Protein AF-A0A9P8D4U4-F1 (afdb_monomer_lite)

Structure (mmCIF, N/CA/C/O backbone):
data_AF-A0A9P8D4U4-F1
#
_entry.id   AF-A0A9P8D4U4-F1
#
loop_
_atom_site.group_PDB
_atom_site.id
_atom_site.type_symbol
_ato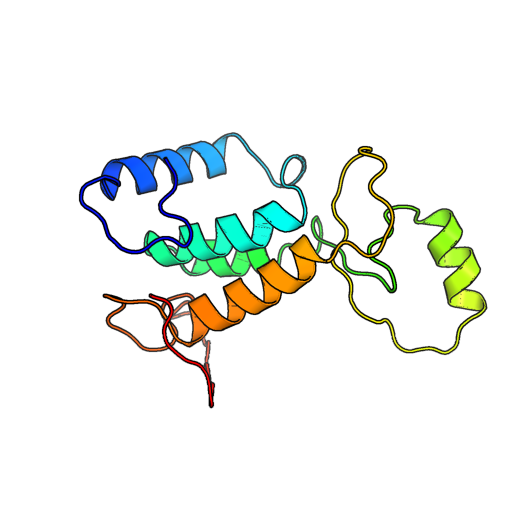m_site.label_atom_id
_atom_site.label_alt_id
_atom_site.label_comp_id
_atom_site.label_asym_id
_atom_site.label_entity_id
_atom_site.label_seq_id
_atom_site.pdbx_PDB_ins_code
_atom_site.Cartn_x
_atom_site.Cartn_y
_atom_site.Cartn_z
_atom_site.occupancy
_atom_site.B_iso_or_equiv
_atom_site.auth_seq_id
_atom_site.auth_comp_id
_atom_site.auth_asym_id
_atom_site.auth_atom_id
_atom_site.pdbx_PDB_model_num
ATOM 1 N N . MET A 1 1 ? 4.021 15.207 3.121 1.00 79.00 1 MET A N 1
ATOM 2 C CA . MET A 1 1 ? 4.561 13.929 3.646 1.00 79.00 1 MET A CA 1
ATOM 3 C C . MET A 1 1 ? 3.536 12.846 3.361 1.00 79.00 1 MET A C 1
ATOM 5 O O . MET A 1 1 ? 2.359 13.169 3.405 1.00 79.00 1 MET A O 1
ATOM 9 N N . LEU A 1 2 ? 3.936 11.622 3.014 1.00 90.00 2 LEU A N 1
ATOM 10 C CA . LEU A 1 2 ? 2.986 10.505 2.889 1.00 90.00 2 LEU A CA 1
ATOM 11 C C . LEU A 1 2 ? 2.465 10.088 4.275 1.00 90.00 2 LEU A C 1
ATOM 13 O O . LEU A 1 2 ? 3.163 10.291 5.264 1.00 90.00 2 LEU A O 1
ATOM 17 N N . GLN A 1 3 ? 1.276 9.483 4.338 1.00 90.81 3 GLN A N 1
ATOM 18 C CA . GLN A 1 3 ? 0.749 8.901 5.577 1.00 90.81 3 GLN A CA 1
ATOM 19 C C . GLN A 1 3 ? 1.570 7.672 5.987 1.00 90.81 3 GLN A C 1
ATOM 21 O O . GLN A 1 3 ? 1.918 7.511 7.155 1.00 90.81 3 GLN A O 1
ATOM 26 N N . GLY A 1 4 ? 1.915 6.832 5.006 1.00 88.88 4 GLY A N 1
ATOM 27 C CA . GLY A 1 4 ? 2.785 5.673 5.196 1.00 88.88 4 GLY A CA 1
ATOM 28 C C . GLY A 1 4 ? 2.292 4.704 6.275 1.00 88.88 4 GLY A C 1
ATOM 29 O O . GLY A 1 4 ? 1.092 4.529 6.474 1.00 88.88 4 GLY A O 1
ATOM 30 N N . ILE A 1 5 ? 3.245 4.060 6.949 1.00 89.50 5 ILE A N 1
ATOM 31 C CA . ILE A 1 5 ? 3.000 2.981 7.920 1.00 89.50 5 ILE A CA 1
ATOM 32 C C . ILE A 1 5 ? 2.833 3.467 9.364 1.00 89.50 5 ILE A C 1
ATOM 34 O O . ILE A 1 5 ? 2.531 2.663 10.238 1.00 89.50 5 ILE A O 1
ATOM 38 N N . LEU A 1 6 ? 3.105 4.748 9.627 1.00 86.06 6 LEU A N 1
ATOM 39 C CA . LEU A 1 6 ? 3.131 5.278 10.987 1.00 86.06 6 LEU A CA 1
ATOM 40 C C . LEU A 1 6 ? 1.705 5.492 11.523 1.00 86.06 6 LEU A C 1
ATOM 42 O O . LEU A 1 6 ? 0.798 5.770 10.721 1.00 86.06 6 LEU A O 1
ATOM 46 N N . PRO A 1 7 ? 1.521 5.427 12.856 1.00 85.75 7 PRO A N 1
ATOM 47 C CA . PRO A 1 7 ? 0.249 5.733 13.500 1.00 85.75 7 PRO A CA 1
ATOM 48 C C . PRO A 1 7 ? -0.266 7.127 13.136 1.00 85.75 7 PRO A C 1
ATOM 50 O O . PRO A 1 7 ? 0.484 8.008 12.698 1.00 85.75 7 PRO A O 1
ATOM 53 N N . ASP A 1 8 ? -1.560 7.351 13.349 1.00 87.12 8 ASP A N 1
ATOM 54 C CA . ASP A 1 8 ? -2.123 8.696 13.260 1.00 87.12 8 ASP A CA 1
ATOM 55 C C . ASP A 1 8 ? -1.493 9.577 14.348 1.00 87.12 8 ASP A C 1
ATOM 57 O O . ASP A 1 8 ? -1.633 9.314 15.540 1.00 87.12 8 ASP A O 1
ATOM 61 N N . THR A 1 9 ? -0.800 10.639 13.939 1.00 86.81 9 THR A N 1
ATOM 62 C CA . THR A 1 9 ? -0.199 11.611 14.859 1.00 86.81 9 THR A CA 1
ATOM 63 C C . THR A 1 9 ? -0.556 13.030 14.425 1.00 86.81 9 THR A C 1
ATOM 65 O O . THR A 1 9 ? -0.737 13.266 13.228 1.00 86.81 9 THR A O 1
ATOM 68 N N . PRO A 1 10 ? -0.582 14.010 15.347 1.00 88.94 10 PRO A N 1
ATOM 69 C CA . PRO A 1 10 ? -0.757 15.418 14.983 1.00 88.94 10 PRO A CA 1
ATOM 70 C C . PRO A 1 10 ? 0.330 15.962 14.040 1.00 88.94 10 PRO A C 1
ATOM 72 O O . PRO A 1 10 ? 0.135 17.002 13.421 1.00 88.94 10 PRO A O 1
ATOM 75 N N . ALA A 1 11 ? 1.472 15.273 13.917 1.00 87.44 11 ALA A N 1
ATOM 76 C CA . ALA A 1 11 ? 2.560 15.662 13.022 1.00 87.44 11 ALA A CA 1
ATOM 77 C C . ALA A 1 11 ? 2.255 15.388 11.537 1.00 87.44 11 ALA A C 1
ATOM 79 O O . ALA A 1 11 ? 2.923 15.946 10.665 1.00 87.44 11 ALA A O 1
ATOM 80 N N . VAL A 1 12 ? 1.267 14.536 11.235 1.00 87.94 12 VAL A N 1
ATOM 81 C CA . VAL A 1 12 ? 0.878 14.191 9.864 1.00 87.94 12 VAL A CA 1
ATOM 82 C C . VAL A 1 12 ? -0.554 14.646 9.606 1.00 87.94 12 VAL A C 1
ATOM 84 O O . VAL A 1 12 ? -1.519 14.016 10.032 1.00 87.94 12 VAL A O 1
ATOM 87 N N . ASP A 1 13 ? -0.691 15.739 8.858 1.00 91.12 13 ASP A N 1
ATOM 88 C CA . ASP A 1 13 ? -1.988 16.199 8.367 1.00 91.12 13 ASP A CA 1
ATOM 89 C C . ASP A 1 13 ? -2.502 15.259 7.261 1.00 91.12 13 ASP A C 1
ATOM 91 O O . ASP A 1 13 ? -1.859 15.078 6.219 1.00 91.12 13 ASP A O 1
ATOM 95 N N . LYS A 1 14 ? -3.680 14.666 7.488 1.00 89.06 14 LYS A N 1
ATOM 96 C CA . LYS A 1 14 ? -4.281 13.667 6.589 1.00 89.06 14 LYS A CA 1
ATOM 97 C C . LYS A 1 14 ? -4.591 14.228 5.203 1.00 89.06 14 LYS A C 1
ATOM 99 O O . LYS A 1 14 ? -4.420 13.532 4.203 1.00 89.06 14 LYS A O 1
ATOM 104 N N . GLU A 1 15 ? -5.011 15.486 5.122 1.00 92.75 15 GLU A N 1
ATOM 105 C CA . GLU A 1 15 ? -5.373 16.124 3.860 1.00 92.75 15 GLU A CA 1
ATOM 106 C C . GLU A 1 15 ? -4.125 16.506 3.053 1.00 92.75 15 GLU A C 1
ATOM 108 O O . GLU A 1 15 ? -4.068 16.323 1.834 1.00 92.75 15 GLU A O 1
ATOM 113 N N . VAL A 1 16 ? -3.064 16.971 3.716 1.00 93.75 16 VAL A N 1
ATOM 114 C CA . VAL A 1 16 ? -1.743 17.149 3.092 1.00 93.75 16 VAL A CA 1
ATOM 115 C C . VAL A 1 16 ? -1.181 15.807 2.621 1.00 93.75 16 VAL A C 1
ATOM 117 O O . VAL A 1 16 ? -0.631 15.733 1.517 1.00 93.75 16 VAL A O 1
ATOM 120 N N . ALA A 1 17 ? -1.328 14.739 3.409 1.00 92.25 17 ALA A N 1
ATOM 121 C CA . ALA A 1 17 ? -0.858 13.406 3.042 1.00 92.25 17 ALA A CA 1
ATOM 122 C C . ALA A 1 17 ? -1.574 12.857 1.805 1.00 92.25 17 ALA A C 1
ATOM 124 O O . ALA A 1 17 ? -0.917 12.404 0.863 1.00 92.25 17 ALA A O 1
ATOM 125 N N . ARG A 1 18 ? -2.903 12.993 1.750 1.00 94.06 18 ARG A N 1
ATOM 126 C CA . ARG A 1 18 ? -3.722 12.638 0.585 1.00 94.06 18 ARG A CA 1
ATOM 127 C C . ARG A 1 18 ? -3.313 13.429 -0.660 1.00 94.06 18 ARG A C 1
ATOM 129 O O . ARG A 1 18 ? -3.070 12.833 -1.710 1.00 94.06 18 ARG A O 1
ATOM 136 N N . ARG A 1 19 ? -3.162 14.755 -0.551 1.00 95.81 19 ARG A N 1
ATOM 137 C CA . ARG A 1 19 ? -2.709 15.609 -1.668 1.00 95.81 19 ARG A CA 1
ATOM 138 C C . ARG A 1 19 ? -1.306 15.236 -2.150 1.00 95.81 19 ARG A C 1
ATOM 140 O O . ARG A 1 19 ? -1.079 15.156 -3.354 1.00 95.81 19 ARG A O 1
ATOM 147 N N . THR A 1 20 ? -0.389 14.944 -1.225 1.00 95.12 20 THR A N 1
ATOM 148 C CA . THR A 1 20 ? 0.972 14.482 -1.550 1.00 95.12 20 THR A CA 1
ATOM 149 C C . THR A 1 20 ? 0.927 13.159 -2.316 1.00 95.12 20 THR A C 1
ATOM 151 O O . THR A 1 20 ? 1.598 13.015 -3.333 1.00 95.12 20 THR A O 1
ATOM 154 N N . ALA A 1 21 ? 0.118 12.205 -1.852 1.00 94.56 21 ALA A N 1
ATOM 155 C CA . ALA A 1 21 ? -0.021 10.897 -2.482 1.00 94.56 21 ALA A CA 1
ATOM 156 C C . ALA A 1 21 ? -0.612 10.989 -3.894 1.00 94.56 21 ALA A C 1
ATOM 158 O O . ALA A 1 21 ? -0.138 10.305 -4.796 1.00 94.56 21 ALA A O 1
ATOM 159 N N . ASN A 1 22 ? -1.603 11.859 -4.103 1.00 94.81 22 ASN A N 1
ATOM 160 C CA . ASN A 1 22 ? -2.156 12.104 -5.435 1.00 94.81 22 ASN A CA 1
ATOM 161 C C . ASN A 1 22 ? -1.126 12.752 -6.360 1.00 94.81 22 ASN A C 1
ATOM 163 O O . ASN A 1 22 ? -0.944 12.294 -7.479 1.00 94.81 22 ASN A O 1
ATOM 167 N N . LYS A 1 23 ? -0.364 13.737 -5.871 1.00 95.31 23 LYS A N 1
ATOM 168 C CA . LYS A 1 23 ? 0.702 14.330 -6.683 1.00 95.31 23 LYS A CA 1
ATOM 169 C C . LYS A 1 23 ? 1.754 13.295 -7.079 1.00 95.31 23 LYS A C 1
ATOM 171 O O . LYS A 1 23 ? 2.209 13.313 -8.215 1.00 95.31 23 LYS A O 1
ATOM 176 N N . PHE A 1 24 ? 2.133 12.410 -6.155 1.00 94.00 24 PHE A N 1
ATOM 177 C CA . PHE A 1 24 ? 3.076 11.326 -6.428 1.00 94.00 24 PHE A CA 1
ATOM 178 C C . PHE A 1 24 ? 2.533 10.361 -7.484 1.00 94.00 24 PHE A C 1
ATOM 180 O O . PHE A 1 24 ? 3.263 10.018 -8.404 1.00 94.00 24 PHE A O 1
ATOM 187 N N . TRP A 1 25 ? 1.255 9.985 -7.389 1.00 92.94 25 TRP A N 1
ATOM 188 C CA . TRP A 1 25 ? 0.575 9.170 -8.399 1.00 92.94 25 TRP A CA 1
ATOM 189 C C . TRP A 1 25 ? 0.666 9.788 -9.803 1.00 92.94 25 TRP A C 1
ATOM 191 O O . TRP A 1 25 ? 0.982 9.088 -10.759 1.00 92.94 25 TRP A O 1
ATOM 201 N N . ASP A 1 26 ? 0.479 11.104 -9.911 1.00 93.88 26 ASP A N 1
ATOM 202 C CA . ASP A 1 26 ? 0.473 11.793 -11.204 1.00 93.88 26 ASP A CA 1
ATOM 203 C C . ASP A 1 26 ? 1.872 11.948 -11.825 1.00 93.88 26 ASP A C 1
ATOM 205 O O . ASP A 1 26 ? 2.012 11.941 -13.046 1.00 93.88 26 ASP A O 1
ATOM 209 N N . VAL A 1 27 ? 2.915 12.145 -11.006 1.00 94.81 27 VAL A N 1
ATOM 210 C CA . VAL A 1 27 ? 4.257 12.526 -11.505 1.00 94.81 27 VAL A CA 1
ATOM 211 C C . VAL A 1 27 ? 5.318 11.440 -11.364 1.00 94.81 27 VAL A C 1
ATOM 213 O O . VAL A 1 27 ? 6.344 11.500 -12.038 1.00 94.81 27 VAL A O 1
ATOM 216 N N . TRP A 1 28 ? 5.105 10.455 -10.492 1.00 91.69 28 TRP A N 1
ATOM 217 C CA . TRP A 1 28 ? 6.048 9.374 -10.218 1.00 91.69 28 TRP A CA 1
ATOM 218 C C 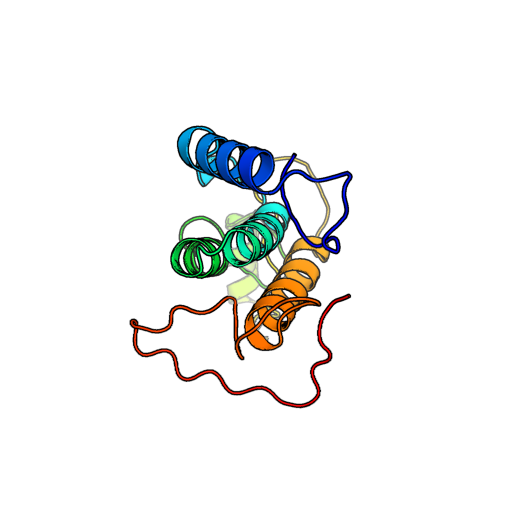. TRP A 1 28 ? 5.453 8.036 -10.661 1.00 91.69 28 TRP A C 1
ATOM 220 O O . TRP A 1 28 ? 4.991 7.222 -9.863 1.00 91.69 28 TRP A O 1
ATOM 230 N N . THR A 1 29 ? 5.454 7.837 -11.977 1.00 88.69 29 THR A N 1
ATOM 231 C CA . THR A 1 29 ? 4.856 6.675 -12.645 1.00 88.69 29 THR A CA 1
ATOM 232 C C . THR A 1 29 ? 5.606 5.372 -12.360 1.00 88.69 29 THR A C 1
ATOM 234 O O . THR A 1 29 ? 6.720 5.367 -11.828 1.00 88.69 29 THR A O 1
ATOM 237 N N . ASP A 1 30 ? 5.016 4.242 -12.756 1.00 90.50 30 ASP A N 1
ATOM 238 C CA . ASP A 1 30 ? 5.507 2.895 -12.444 1.00 90.50 30 ASP A CA 1
ATOM 239 C C . ASP A 1 30 ? 6.966 2.613 -12.815 1.00 90.50 30 ASP A C 1
ATOM 241 O O . ASP A 1 30 ? 7.636 1.860 -12.107 1.00 90.50 30 ASP A O 1
ATOM 245 N N . GLN A 1 31 ? 7.470 3.245 -13.876 1.00 85.88 31 GLN A N 1
ATOM 246 C CA . GLN A 1 31 ? 8.864 3.127 -14.320 1.00 85.88 31 GLN A CA 1
ATOM 247 C C . GLN A 1 31 ? 9.863 3.652 -13.280 1.00 85.88 31 GLN A C 1
ATOM 249 O O . GLN A 1 31 ? 11.000 3.186 -13.193 1.00 85.88 31 GLN A O 1
ATOM 254 N N . ASN A 1 32 ? 9.432 4.613 -12.464 1.00 87.88 32 ASN A N 1
ATOM 255 C CA . ASN A 1 32 ? 10.262 5.244 -11.446 1.00 87.88 32 ASN A CA 1
ATOM 256 C C . ASN A 1 32 ? 10.127 4.554 -10.080 1.00 87.88 32 ASN A C 1
ATOM 258 O O . ASN A 1 32 ? 10.917 4.811 -9.165 1.00 87.88 32 ASN A O 1
ATOM 262 N N . ILE A 1 33 ? 9.134 3.679 -9.900 1.00 88.44 33 ILE A N 1
ATOM 263 C CA . ILE A 1 33 ? 8.900 3.005 -8.624 1.00 88.44 33 ILE A CA 1
ATOM 264 C C . ILE A 1 33 ? 9.869 1.829 -8.479 1.00 88.44 33 ILE A C 1
ATOM 266 O O . ILE A 1 33 ? 9.854 0.866 -9.242 1.00 88.44 33 ILE A O 1
ATOM 270 N N . ARG A 1 34 ? 10.705 1.887 -7.441 1.00 84.38 34 ARG A N 1
ATOM 271 C CA . ARG A 1 34 ? 11.561 0.766 -7.032 1.00 84.38 34 ARG A CA 1
ATOM 272 C C . ARG A 1 34 ? 10.731 -0.291 -6.298 1.00 84.38 34 ARG A C 1
ATOM 274 O O . ARG A 1 34 ? 9.746 0.040 -5.647 1.00 84.38 34 ARG A O 1
ATOM 281 N N . GLY A 1 35 ? 11.168 -1.545 -6.318 1.00 80.12 35 GLY A N 1
ATOM 282 C CA . GLY A 1 35 ? 10.436 -2.691 -5.775 1.00 80.12 35 GLY A CA 1
ATOM 283 C C . GLY A 1 35 ? 10.023 -2.549 -4.307 1.00 80.12 35 GLY A C 1
ATOM 284 O O . GLY A 1 35 ? 8.920 -2.940 -3.955 1.00 80.12 35 GLY A O 1
ATOM 285 N N . TRP A 1 36 ? 10.841 -1.918 -3.454 1.00 86.31 36 TRP A N 1
ATOM 286 C CA . TRP A 1 36 ? 10.460 -1.625 -2.059 1.00 86.31 36 TRP A CA 1
ATOM 287 C C . TRP A 1 36 ? 9.432 -0.490 -1.933 1.00 86.31 36 TRP A C 1
ATOM 289 O O . TRP A 1 36 ? 8.692 -0.427 -0.955 1.00 86.31 36 TRP A O 1
ATOM 299 N N . GLY A 1 37 ? 9.382 0.416 -2.912 1.00 90.94 37 GLY A N 1
ATOM 300 C CA . GLY A 1 37 ? 8.466 1.551 -2.921 1.00 90.94 37 GLY A CA 1
ATOM 301 C C . GLY A 1 37 ? 7.020 1.122 -3.138 1.00 90.94 37 GLY A C 1
ATOM 302 O O . GLY A 1 37 ? 6.117 1.750 -2.599 1.00 90.94 37 GLY A O 1
ATOM 303 N N . ARG A 1 38 ? 6.784 0.018 -3.857 1.00 92.19 38 ARG A N 1
ATOM 304 C CA . ARG A 1 38 ? 5.431 -0.490 -4.130 1.00 92.19 38 ARG A CA 1
ATOM 305 C C . ARG A 1 38 ? 4.662 -0.866 -2.865 1.00 92.19 38 ARG A C 1
ATOM 307 O O . ARG A 1 38 ? 3.585 -0.308 -2.677 1.00 92.19 38 ARG A O 1
ATOM 314 N N . PRO A 1 39 ? 5.203 -1.690 -1.949 1.00 94.81 39 PRO A N 1
ATOM 315 C CA . PRO A 1 39 ? 4.540 -1.941 -0.675 1.00 94.81 39 PRO A CA 1
ATOM 316 C C . PRO A 1 39 ? 4.283 -0.680 0.160 1.00 94.81 39 PRO A C 1
ATOM 318 O O . PRO A 1 39 ? 3.219 -0.543 0.757 1.00 94.81 39 PRO A O 1
ATOM 321 N N . VAL A 1 40 ? 5.222 0.274 0.174 1.00 94.62 40 VAL A N 1
ATOM 322 C CA . VAL A 1 40 ? 5.055 1.541 0.909 1.00 94.62 40 VAL A CA 1
ATOM 323 C C . VAL A 1 40 ? 3.902 2.365 0.330 1.00 94.62 40 VAL A C 1
ATOM 325 O O . VAL A 1 40 ? 3.072 2.888 1.076 1.00 94.62 40 VAL A O 1
ATOM 328 N N . LEU A 1 41 ? 3.823 2.462 -0.997 1.00 95.38 41 LEU A N 1
ATOM 329 C CA . LEU A 1 41 ? 2.755 3.175 -1.695 1.00 95.38 41 LEU A CA 1
ATOM 330 C C . LEU A 1 41 ? 1.409 2.455 -1.576 1.00 95.38 41 LEU A C 1
ATOM 332 O O . LEU A 1 41 ? 0.381 3.126 -1.479 1.00 95.38 41 LEU A O 1
ATOM 336 N N . ALA A 1 42 ? 1.409 1.122 -1.514 1.00 96.69 42 ALA A N 1
ATOM 337 C CA . ALA A 1 42 ? 0.212 0.333 -1.257 1.00 96.69 42 ALA A CA 1
ATOM 338 C C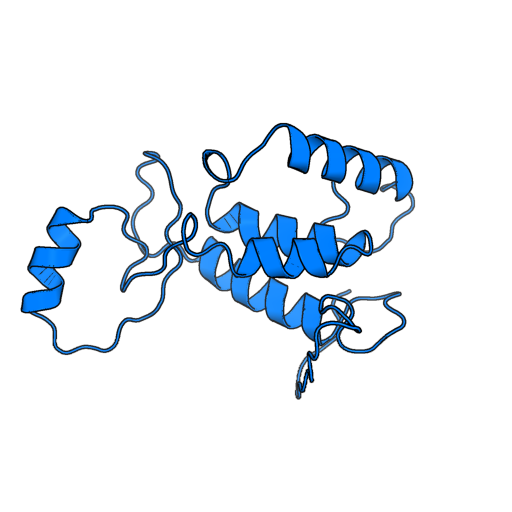 . ALA A 1 42 ? -0.372 0.641 0.127 1.00 96.69 42 ALA A C 1
ATOM 340 O O . ALA A 1 42 ? -1.529 1.048 0.229 1.00 96.69 42 ALA A O 1
ATOM 341 N N . ILE A 1 43 ? 0.448 0.558 1.184 1.00 96.56 43 ILE A N 1
ATOM 342 C CA . ILE A 1 43 ? 0.009 0.883 2.550 1.00 96.56 43 ILE A CA 1
ATOM 343 C C . ILE A 1 43 ? -0.471 2.332 2.631 1.00 96.56 43 ILE A C 1
ATOM 345 O O . ILE A 1 43 ? -1.534 2.607 3.184 1.00 96.56 43 ILE A O 1
ATOM 349 N N . ASN A 1 44 ? 0.274 3.266 2.035 1.00 96.00 44 ASN A N 1
ATOM 350 C CA . ASN A 1 44 ? -0.138 4.661 2.005 1.00 96.00 44 ASN A CA 1
ATOM 351 C C . ASN A 1 44 ? -1.496 4.849 1.305 1.00 96.00 44 ASN A C 1
ATOM 353 O O . ASN A 1 44 ? -2.323 5.613 1.792 1.00 96.00 44 ASN A O 1
ATOM 357 N N . SER A 1 45 ? -1.733 4.156 0.190 1.00 96.12 45 SER A N 1
ATOM 358 C CA . SER A 1 45 ? -2.998 4.225 -0.553 1.00 96.12 45 SER A CA 1
ATOM 359 C C . SER A 1 45 ? -4.164 3.678 0.269 1.00 96.12 45 SER A C 1
ATOM 361 O O . SER A 1 45 ? -5.196 4.338 0.372 1.00 96.12 45 SER A O 1
ATOM 363 N N . ALA A 1 46 ? -3.966 2.552 0.960 1.00 95.50 46 ALA A N 1
ATOM 364 C CA . ALA A 1 46 ? -4.949 2.022 1.902 1.00 95.50 46 ALA A CA 1
ATOM 365 C C . ALA A 1 46 ? -5.253 3.033 3.024 1.00 95.50 46 ALA A C 1
ATOM 367 O O . ALA A 1 46 ? -6.414 3.295 3.338 1.00 95.50 46 ALA A O 1
ATOM 368 N N . ARG A 1 47 ? -4.217 3.667 3.586 1.00 93.88 47 ARG A N 1
ATOM 369 C CA . ARG A 1 47 ? -4.338 4.631 4.691 1.00 93.88 47 ARG A CA 1
ATOM 370 C C . ARG A 1 47 ? -5.082 5.912 4.319 1.00 93.88 47 ARG A C 1
ATOM 372 O O . ARG A 1 47 ? -5.756 6.479 5.173 1.00 93.88 47 ARG A O 1
ATOM 379 N N . ILE A 1 48 ? -5.002 6.349 3.063 1.00 93.38 48 ILE A N 1
ATOM 380 C CA . ILE A 1 48 ? -5.766 7.503 2.557 1.00 93.38 48 ILE A CA 1
ATOM 381 C C . ILE A 1 48 ? -7.148 7.118 2.002 1.00 93.38 48 ILE A C 1
ATOM 383 O O . ILE A 1 48 ? -7.806 7.960 1.393 1.00 93.38 48 ILE A O 1
ATOM 387 N N . GLY A 1 49 ? -7.586 5.868 2.196 1.00 92.50 49 GLY A N 1
ATOM 388 C CA . GLY A 1 49 ? -8.906 5.397 1.775 1.00 92.50 49 GLY A CA 1
ATOM 389 C C . GLY A 1 49 ? -9.017 5.065 0.287 1.00 92.50 49 GLY A C 1
ATOM 390 O O . GLY A 1 49 ? -10.107 5.143 -0.263 1.00 92.50 49 GLY A O 1
ATOM 391 N N . ASN A 1 50 ? -7.911 4.710 -0.374 1.00 94.94 50 ASN A N 1
ATOM 392 C CA . ASN A 1 50 ? -7.900 4.264 -1.767 1.00 94.94 50 ASN A CA 1
ATOM 393 C C . ASN A 1 50 ? -7.405 2.804 -1.869 1.00 94.94 50 ASN A C 1
ATOM 395 O O . ASN A 1 50 ? -6.224 2.566 -2.153 1.00 94.94 50 ASN A O 1
ATOM 399 N N . PRO A 1 51 ? -8.281 1.820 -1.589 1.00 95.38 51 PRO A N 1
ATOM 400 C CA . PRO A 1 51 ? -7.917 0.406 -1.614 1.00 95.38 51 PRO A CA 1
ATOM 401 C C . PRO A 1 51 ? -7.644 -0.118 -3.033 1.00 95.38 51 PRO A C 1
ATOM 403 O O . PRO A 1 51 ? -6.777 -0.970 -3.202 1.00 95.38 51 PRO A O 1
ATOM 406 N N . GLU A 1 52 ? -8.287 0.429 -4.066 1.00 95.56 52 GLU A N 1
ATOM 407 C CA . GLU A 1 52 ? -8.016 0.062 -5.466 1.00 95.56 52 GLU A CA 1
ATOM 408 C C . GLU A 1 52 ? -6.565 0.370 -5.854 1.00 95.56 52 GLU A C 1
ATOM 410 O O . GLU A 1 52 ? -5.829 -0.499 -6.325 1.00 95.56 52 GLU A O 1
ATOM 415 N N . ARG A 1 53 ? -6.097 1.592 -5.559 1.00 95.50 53 ARG A N 1
ATOM 416 C CA . ARG A 1 53 ? -4.695 1.982 -5.773 1.00 95.50 53 ARG A CA 1
ATOM 417 C C . ARG A 1 53 ? -3.743 1.148 -4.913 1.00 95.50 53 ARG A C 1
ATOM 419 O O . ARG A 1 53 ? -2.620 0.864 -5.334 1.00 95.50 53 ARG A O 1
ATOM 426 N N . ALA A 1 54 ? -4.172 0.740 -3.717 1.00 96.25 54 ALA A N 1
ATOM 427 C CA . ALA A 1 54 ? -3.374 -0.135 -2.867 1.00 96.25 54 ALA A CA 1
ATOM 428 C C . ALA A 1 54 ? -3.143 -1.504 -3.526 1.00 96.25 54 ALA A C 1
ATOM 430 O O . ALA A 1 54 ? -1.995 -1.942 -3.632 1.00 96.25 54 ALA A O 1
ATOM 431 N N . ILE A 1 55 ? -4.207 -2.133 -4.035 1.00 95.56 55 ILE A N 1
ATOM 432 C CA . ILE A 1 55 ? -4.129 -3.400 -4.773 1.00 95.56 55 ILE A CA 1
ATOM 433 C C . ILE A 1 55 ? -3.298 -3.248 -6.043 1.00 95.56 55 ILE A C 1
ATOM 435 O O . ILE A 1 55 ? -2.420 -4.079 -6.287 1.00 95.56 55 ILE A O 1
ATOM 439 N N . TYR A 1 56 ? -3.494 -2.170 -6.806 1.00 95.38 56 TYR A N 1
ATOM 440 C CA . TYR A 1 56 ? -2.701 -1.891 -8.003 1.00 95.38 56 TYR A CA 1
ATOM 441 C C . TYR A 1 56 ? -1.197 -1.919 -7.710 1.00 95.38 56 TYR A C 1
ATOM 443 O O . TYR A 1 56 ? -0.440 -2.632 -8.366 1.00 95.38 56 TYR A O 1
ATOM 451 N N . HIS A 1 57 ? -0.742 -1.209 -6.673 1.00 94.88 57 HIS A N 1
ATOM 452 C CA . HIS A 1 57 ? 0.681 -1.183 -6.339 1.00 94.88 57 HIS A CA 1
ATOM 453 C C . HIS A 1 57 ? 1.252 -2.569 -6.000 1.00 94.88 57 HIS A C 1
ATOM 455 O O . HIS A 1 57 ? 2.413 -2.819 -6.328 1.00 94.88 57 HIS A O 1
ATOM 461 N N . LEU A 1 58 ? 0.458 -3.460 -5.394 1.00 92.44 58 LEU A N 1
ATOM 462 C CA . LEU A 1 58 ? 0.869 -4.830 -5.063 1.00 92.44 58 LEU A CA 1
ATOM 463 C C . LEU A 1 58 ? 0.813 -5.807 -6.245 1.00 92.44 58 LEU A C 1
ATOM 465 O O . LEU A 1 58 ? 1.460 -6.852 -6.189 1.00 92.44 58 LEU A O 1
ATOM 469 N N . THR A 1 59 ? 0.053 -5.480 -7.291 1.00 91.50 59 THR A N 1
ATOM 470 C CA . THR A 1 59 ? -0.263 -6.395 -8.404 1.00 91.50 59 THR A CA 1
ATOM 471 C C . THR A 1 59 ? 0.171 -5.883 -9.777 1.00 91.50 59 THR A C 1
ATOM 473 O O . THR A 1 59 ? -0.071 -6.544 -10.782 1.00 91.50 59 THR A O 1
ATOM 476 N N . ALA A 1 60 ? 0.867 -4.744 -9.846 1.00 90.38 60 ALA A N 1
ATOM 477 C CA . ALA A 1 60 ? 1.444 -4.186 -11.071 1.00 90.38 60 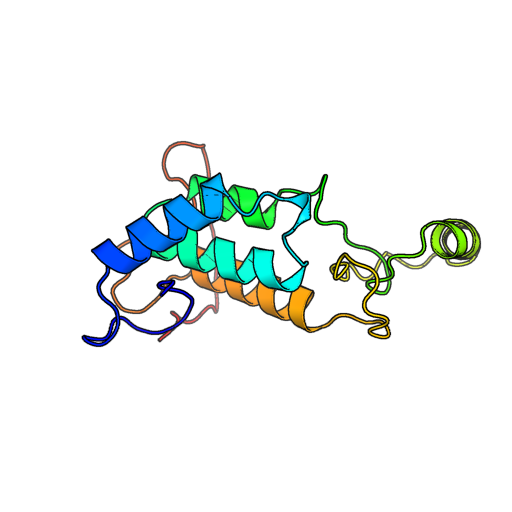ALA A CA 1
ATOM 478 C C . ALA A 1 60 ? 2.655 -5.004 -11.579 1.00 90.38 60 ALA A C 1
ATOM 480 O O . ALA A 1 60 ? 3.781 -4.503 -11.674 1.00 90.38 60 ALA A O 1
ATOM 481 N N . TYR A 1 61 ? 2.428 -6.283 -11.887 1.00 84.81 61 TYR A N 1
ATOM 482 C CA . TYR A 1 61 ? 3.447 -7.276 -12.236 1.00 84.81 61 TYR A CA 1
ATOM 483 C C . TYR A 1 61 ? 4.165 -6.992 -13.560 1.00 84.81 61 TYR A C 1
ATOM 485 O O . TYR A 1 61 ? 5.289 -7.455 -13.761 1.00 84.81 61 TYR A O 1
ATOM 493 N N . ASP A 1 62 ? 3.580 -6.159 -14.423 1.00 83.94 62 ASP A N 1
ATOM 494 C CA . ASP A 1 62 ? 4.242 -5.665 -15.636 1.00 83.94 62 ASP A CA 1
ATOM 495 C C . ASP A 1 62 ? 5.518 -4.876 -15.309 1.00 83.94 62 ASP A C 1
ATOM 497 O O . ASP A 1 62 ? 6.514 -4.942 -16.036 1.00 83.94 62 ASP A O 1
ATOM 501 N N . TYR A 1 63 ? 5.519 -4.194 -14.161 1.00 83.19 63 TYR A N 1
ATOM 502 C CA . TYR A 1 63 ? 6.623 -3.369 -13.676 1.00 83.19 63 TYR A CA 1
ATOM 503 C C . TYR A 1 63 ? 7.337 -3.983 -12.470 1.00 83.19 63 TYR A C 1
ATOM 505 O O . TYR A 1 63 ? 8.521 -3.723 -12.251 1.00 83.19 63 TYR A O 1
ATOM 513 N N . TRP A 1 64 ? 6.631 -4.785 -11.671 1.00 83.50 64 TRP A N 1
ATOM 514 C CA . TRP A 1 64 ? 7.149 -5.387 -10.448 1.00 83.50 64 TRP A CA 1
ATOM 515 C C . TRP A 1 64 ? 7.206 -6.899 -10.532 1.00 83.50 64 TRP A C 1
ATOM 517 O O . TRP A 1 64 ? 6.255 -7.611 -10.224 1.00 83.50 64 TRP A O 1
ATOM 527 N N . LYS A 1 65 ? 8.362 -7.382 -10.964 1.00 81.12 65 LYS A N 1
ATOM 528 C CA . LYS A 1 65 ? 8.588 -8.798 -11.222 1.00 81.12 65 LYS A CA 1
ATOM 529 C C . LYS A 1 65 ? 9.268 -9.464 -10.034 1.00 81.12 65 LYS A C 1
ATOM 531 O O . LYS A 1 65 ? 9.994 -8.821 -9.270 1.00 81.12 65 LYS A O 1
ATOM 536 N N . PHE A 1 66 ? 9.033 -10.762 -9.918 1.00 79.94 66 PHE A N 1
ATOM 537 C CA . PHE A 1 66 ? 9.624 -11.628 -8.910 1.00 79.94 66 PHE A CA 1
ATOM 538 C C . PHE A 1 66 ? 10.406 -12.741 -9.611 1.00 79.94 66 PHE A C 1
ATOM 540 O O . PHE A 1 66 ? 9.960 -13.251 -10.637 1.00 79.94 66 PHE A O 1
ATOM 547 N N . ASP A 1 67 ? 11.558 -13.115 -9.067 1.00 72.94 67 ASP A N 1
ATOM 548 C CA . ASP A 1 67 ? 12.386 -14.226 -9.550 1.00 72.94 67 ASP A CA 1
ATOM 549 C C . ASP A 1 67 ? 13.059 -14.957 -8.372 1.00 72.94 67 ASP A C 1
ATOM 551 O O . ASP A 1 67 ? 12.845 -14.636 -7.205 1.00 72.94 67 ASP A O 1
ATOM 555 N N . ASP A 1 68 ? 13.881 -15.966 -8.653 1.00 67.38 68 ASP A N 1
ATOM 556 C CA . ASP A 1 68 ? 14.438 -16.864 -7.629 1.00 67.38 68 ASP A CA 1
ATOM 557 C C . ASP A 1 68 ? 15.408 -16.180 -6.661 1.00 67.38 68 ASP A C 1
ATOM 559 O O . ASP A 1 68 ? 15.707 -16.724 -5.599 1.00 67.38 68 ASP A O 1
ATOM 563 N N . ALA A 1 69 ? 15.942 -15.014 -7.030 1.00 63.41 69 ALA A N 1
ATOM 564 C CA . ALA A 1 69 ? 16.976 -14.334 -6.262 1.00 63.41 69 ALA A CA 1
ATOM 565 C C . ALA A 1 69 ? 16.777 -12.814 -6.142 1.00 63.41 69 ALA A C 1
ATOM 567 O O . ALA A 1 69 ? 17.595 -12.158 -5.513 1.00 63.41 69 ALA A O 1
ATOM 568 N N . GLY A 1 70 ? 15.742 -12.212 -6.719 1.00 59.91 70 GLY A N 1
ATOM 569 C CA . GLY A 1 70 ? 15.580 -10.759 -6.815 1.00 59.91 70 GLY A CA 1
ATOM 570 C C . GLY A 1 70 ? 16.528 -10.127 -7.842 1.00 59.91 70 GLY A C 1
ATOM 571 O O . GLY A 1 70 ? 16.922 -8.970 -7.670 1.00 59.91 70 GLY A O 1
ATOM 572 N N . LYS A 1 71 ? 16.974 -10.880 -8.861 1.00 58.50 71 LYS A N 1
ATOM 573 C CA . LYS A 1 71 ? 17.967 -10.428 -9.850 1.00 58.50 71 LYS A CA 1
ATOM 574 C C . LYS A 1 71 ? 17.295 -9.721 -11.020 1.00 58.50 71 LYS A C 1
ATOM 576 O O . LYS A 1 71 ? 16.280 -10.153 -11.542 1.00 58.50 71 LYS A O 1
ATOM 581 N N . GLN A 1 72 ? 17.926 -8.650 -11.495 1.00 55.75 72 GLN A N 1
ATOM 582 C CA . GLN A 1 72 ? 17.466 -7.934 -12.688 1.00 55.75 72 GLN A CA 1
ATOM 583 C C . GLN A 1 72 ? 17.953 -8.572 -14.004 1.00 55.75 72 GLN A C 1
ATOM 585 O O . GLN A 1 72 ? 17.357 -8.330 -15.051 1.00 55.75 72 GLN A O 1
ATOM 590 N N . ASP A 1 73 ? 19.036 -9.361 -13.983 1.00 56.59 73 ASP A N 1
ATOM 591 C CA . ASP A 1 73 ? 19.659 -9.859 -15.216 1.00 56.59 73 ASP A CA 1
ATOM 592 C C . ASP A 1 73 ? 18.897 -11.043 -15.835 1.00 56.59 73 ASP A C 1
ATOM 594 O O . ASP A 1 73 ? 19.065 -12.207 -15.459 1.00 56.59 73 ASP A O 1
ATOM 598 N N . HIS A 1 74 ? 18.099 -10.714 -16.851 1.00 53.41 74 HIS A N 1
ATOM 599 C CA . HIS A 1 74 ? 17.310 -11.640 -17.659 1.00 53.41 74 HIS A CA 1
ATOM 600 C C . HIS A 1 74 ? 18.170 -12.661 -18.436 1.00 53.41 74 HIS A C 1
ATOM 602 O O . HIS A 1 74 ? 17.683 -13.746 -18.751 1.00 53.41 74 HIS A O 1
ATOM 608 N N . LYS A 1 75 ? 19.447 -12.364 -18.742 1.00 53.31 75 LYS A N 1
ATOM 609 C CA . LYS A 1 75 ? 20.323 -13.279 -19.505 1.00 53.31 75 LYS A CA 1
ATOM 610 C C . LYS A 1 75 ? 20.880 -14.404 -18.637 1.00 53.31 75 LYS A C 1
ATOM 612 O O . LYS A 1 75 ? 20.884 -15.561 -19.055 1.00 53.31 75 LYS A O 1
ATOM 617 N N . LEU A 1 76 ? 21.312 -14.087 -17.416 1.00 54.62 76 LEU A N 1
ATOM 618 C CA . LEU A 1 76 ? 21.725 -15.098 -16.436 1.00 54.62 76 LEU A CA 1
ATOM 619 C C . LEU A 1 76 ? 20.536 -15.910 -15.905 1.00 54.62 76 LEU A C 1
ATOM 621 O O . LEU A 1 76 ? 20.720 -17.074 -15.543 1.00 54.62 76 LEU A O 1
ATOM 625 N N . TYR A 1 77 ? 19.339 -15.316 -15.871 1.00 56.41 77 TYR A N 1
ATOM 626 C CA . TYR A 1 77 ? 18.097 -15.989 -15.493 1.00 56.41 77 TYR A CA 1
ATOM 627 C C . TYR A 1 77 ? 17.731 -17.118 -16.469 1.00 56.41 77 TYR A C 1
ATOM 629 O O . TYR A 1 77 ? 17.622 -18.264 -16.037 1.00 56.41 77 TYR A O 1
ATOM 637 N N . GLU A 1 78 ? 17.655 -16.845 -17.779 1.00 55.56 78 GLU A N 1
ATOM 638 C CA . GLU A 1 78 ? 17.355 -17.879 -18.788 1.00 55.56 78 GLU A CA 1
ATOM 639 C C . GLU A 1 78 ? 18.399 -19.013 -18.784 1.00 55.56 78 GLU A C 1
ATOM 641 O O . GLU A 1 78 ? 18.051 -20.193 -18.823 1.00 55.56 78 GLU A O 1
ATOM 646 N N . MET A 1 79 ? 19.688 -18.680 -18.618 1.00 54.72 79 MET A N 1
ATOM 647 C CA . MET A 1 79 ? 20.760 -19.683 -18.521 1.00 54.72 79 MET A CA 1
ATOM 648 C C . MET A 1 79 ? 20.682 -20.560 -17.259 1.00 54.72 79 MET A C 1
ATOM 650 O O . MET A 1 79 ? 21.136 -21.706 -17.281 1.00 54.72 79 MET A O 1
ATOM 654 N N . ARG A 1 80 ? 20.149 -20.046 -16.140 1.00 55.12 80 ARG A N 1
ATOM 655 C CA . ARG A 1 80 ? 20.042 -20.792 -14.870 1.00 55.12 80 ARG A CA 1
ATOM 656 C C . ARG A 1 80 ? 18.719 -21.540 -14.723 1.00 55.12 80 ARG A C 1
ATOM 658 O O . ARG A 1 80 ? 18.734 -22.629 -14.153 1.00 55.12 80 ARG A O 1
ATOM 665 N N . ARG A 1 81 ? 17.622 -21.025 -15.290 1.00 54.22 81 ARG A N 1
ATOM 666 C CA . ARG A 1 81 ? 16.308 -21.690 -15.334 1.00 54.22 81 ARG A CA 1
ATOM 667 C C . ARG A 1 81 ? 16.371 -23.046 -16.041 1.00 54.22 81 ARG A C 1
ATOM 669 O O . ARG A 1 81 ? 15.705 -23.984 -15.626 1.00 54.22 81 ARG A O 1
ATOM 676 N N . MET A 1 82 ? 17.233 -23.185 -17.049 1.00 52.12 82 MET A N 1
ATOM 677 C CA . MET A 1 82 ? 17.480 -24.468 -17.725 1.00 52.12 82 MET A CA 1
ATOM 678 C C . MET A 1 82 ? 18.287 -25.478 -16.884 1.00 52.12 82 MET A C 1
ATOM 680 O O . MET A 1 82 ? 18.386 -26.640 -17.268 1.00 52.12 82 MET A O 1
ATOM 684 N N . ARG A 1 83 ? 18.891 -25.062 -15.759 1.00 53.09 83 ARG A N 1
ATOM 685 C CA . ARG A 1 83 ? 19.811 -25.887 -14.952 1.00 53.09 83 ARG A CA 1
ATOM 686 C C . ARG A 1 83 ? 19.285 -26.281 -13.574 1.00 53.09 83 ARG A C 1
ATOM 688 O O . ARG A 1 83 ? 19.874 -27.161 -12.953 1.00 53.09 83 ARG A O 1
ATOM 695 N N . LEU A 1 84 ? 18.239 -25.633 -13.070 1.00 49.09 84 LEU A N 1
ATOM 696 C CA . LEU A 1 84 ? 17.744 -25.850 -11.713 1.00 49.09 84 LEU A CA 1
ATOM 697 C C . LEU A 1 84 ? 16.250 -26.171 -11.742 1.00 49.09 84 LEU A C 1
ATOM 699 O O . LEU A 1 84 ? 15.422 -25.304 -11.983 1.00 49.09 84 LEU A O 1
ATOM 703 N N . SER A 1 85 ? 15.914 -27.417 -11.418 1.00 45.09 85 SER A N 1
ATOM 704 C CA . SER A 1 85 ? 14.549 -27.919 -11.208 1.00 45.09 85 SER A CA 1
ATOM 705 C C . SER A 1 85 ? 13.949 -27.468 -9.864 1.00 45.09 85 SER A C 1
ATOM 707 O O . SER A 1 85 ? 13.201 -28.219 -9.242 1.00 45.09 85 SER A O 1
ATOM 709 N N . HIS A 1 86 ? 14.337 -26.296 -9.355 1.00 45.94 86 HIS A N 1
ATOM 710 C CA . HIS A 1 86 ? 13.912 -25.823 -8.037 1.00 45.94 86 HIS A CA 1
ATOM 711 C C . HIS A 1 86 ? 12.748 -24.837 -8.187 1.00 45.94 86 HIS A C 1
ATOM 713 O O . HIS A 1 86 ? 12.806 -23.975 -9.065 1.00 45.94 86 HIS A O 1
ATOM 719 N N . PRO A 1 87 ? 11.693 -24.944 -7.359 1.00 45.38 87 PRO A N 1
ATOM 720 C CA . PRO A 1 87 ? 10.604 -23.980 -7.376 1.00 45.38 87 PRO A CA 1
ATOM 721 C C . PRO A 1 87 ? 11.144 -22.581 -7.066 1.00 45.38 87 PRO A C 1
ATOM 723 O O . PRO A 1 87 ? 11.962 -22.401 -6.160 1.00 45.38 87 PRO A O 1
ATOM 726 N N . ALA A 1 88 ? 10.685 -21.605 -7.844 1.00 53.22 88 ALA A N 1
ATOM 727 C CA . ALA A 1 88 ? 11.087 -20.217 -7.715 1.00 53.22 88 ALA A CA 1
ATOM 728 C C . ALA A 1 88 ? 10.815 -19.690 -6.302 1.00 53.22 88 ALA A C 1
ATOM 730 O O . ALA A 1 88 ? 9.693 -19.775 -5.805 1.00 53.22 88 ALA A O 1
ATOM 731 N N . VAL A 1 89 ? 11.836 -19.123 -5.657 1.00 55.50 89 VAL A N 1
ATOM 732 C CA . VAL A 1 89 ? 11.758 -18.665 -4.256 1.00 55.50 89 VAL A CA 1
ATOM 733 C C . VAL A 1 89 ? 11.036 -17.308 -4.110 1.00 55.50 89 VAL A C 1
ATOM 735 O O . VAL A 1 89 ? 10.790 -16.854 -2.996 1.00 55.50 89 VAL A O 1
ATOM 738 N N . GL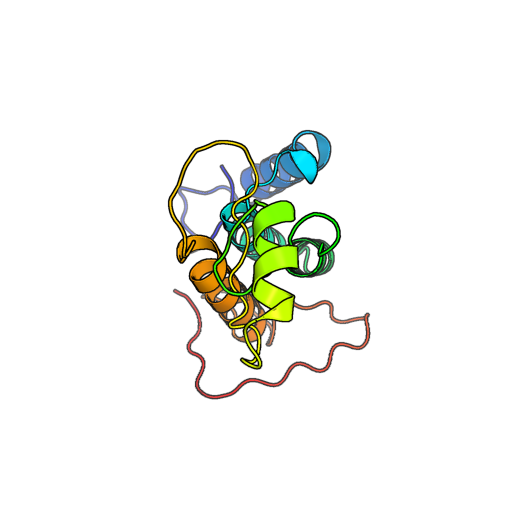Y A 1 90 ? 10.648 -16.671 -5.224 1.00 70.56 90 GLY A N 1
ATOM 739 C CA . GLY A 1 90 ? 9.715 -15.537 -5.256 1.00 70.56 90 GLY A CA 1
ATOM 740 C C . GLY A 1 90 ? 10.235 -14.244 -4.617 1.00 70.56 90 GLY A C 1
ATOM 741 O O . GLY A 1 90 ? 9.549 -13.636 -3.796 1.00 70.56 90 GLY A O 1
ATOM 742 N N . PHE A 1 91 ? 11.436 -13.792 -4.974 1.00 78.62 91 PHE A N 1
ATOM 743 C CA . PHE A 1 91 ? 12.013 -12.534 -4.497 1.00 78.62 91 PHE A CA 1
ATOM 744 C C . PHE A 1 91 ? 11.666 -11.351 -5.400 1.00 78.62 91 PHE A C 1
ATOM 746 O O . PHE A 1 91 ? 11.833 -11.410 -6.615 1.00 78.62 91 PHE A O 1
ATOM 753 N N . ALA A 1 92 ? 11.220 -10.253 -4.793 1.00 80.44 92 ALA A N 1
ATOM 754 C CA . ALA A 1 92 ? 10.896 -9.016 -5.487 1.00 80.44 92 ALA A CA 1
ATOM 755 C C . ALA A 1 92 ? 12.156 -8.394 -6.102 1.00 80.44 92 ALA A C 1
ATOM 757 O O . ALA A 1 92 ? 13.133 -8.111 -5.403 1.00 80.44 92 ALA A O 1
ATOM 758 N N . ILE A 1 93 ? 12.114 -8.095 -7.399 1.00 76.56 93 ILE A N 1
ATOM 759 C CA . ILE A 1 93 ? 13.199 -7.385 -8.074 1.00 76.56 93 ILE A CA 1
ATOM 760 C C . ILE A 1 93 ? 13.175 -5.910 -7.643 1.00 76.56 93 ILE A C 1
ATOM 762 O O . ILE A 1 93 ? 12.130 -5.255 -7.613 1.00 76.56 93 ILE A O 1
ATOM 766 N N . ARG A 1 94 ? 14.349 -5.353 -7.316 1.00 72.19 94 ARG A N 1
ATOM 767 C CA . ARG A 1 94 ? 14.492 -3.947 -6.890 1.00 72.19 94 ARG A CA 1
ATOM 768 C C . ARG A 1 94 ? 14.080 -2.944 -7.976 1.00 72.19 94 ARG A C 1
ATOM 770 O O . ARG A 1 94 ? 13.517 -1.903 -7.647 1.00 72.19 94 ARG A O 1
ATOM 777 N N . GLY A 1 95 ? 14.410 -3.219 -9.237 1.00 63.72 95 GLY A N 1
ATOM 778 C CA . GLY A 1 95 ? 14.327 -2.264 -10.348 1.00 63.72 95 GLY A CA 1
ATOM 779 C C . GLY A 1 95 ? 15.450 -1.210 -10.324 1.00 63.72 95 GLY A C 1
ATOM 780 O O . GLY A 1 95 ? 15.766 -0.652 -9.274 1.00 63.72 95 GLY A O 1
ATOM 781 N N . GLY A 1 96 ? 16.033 -0.907 -11.490 1.00 62.41 96 GLY A N 1
ATOM 782 C CA . GLY A 1 96 ? 17.124 0.073 -11.656 1.00 62.41 96 GLY A CA 1
ATOM 783 C C . GLY A 1 96 ? 18.546 -0.475 -11.490 1.00 62.41 96 GLY A C 1
ATOM 784 O O . GLY A 1 96 ? 18.754 -1.513 -10.887 1.00 62.41 96 GLY A O 1
ATOM 785 N N . ASP A 1 97 ? 19.532 0.277 -11.975 1.00 60.91 97 ASP A N 1
ATOM 786 C CA . ASP A 1 97 ? 20.961 -0.058 -12.135 1.00 60.91 97 ASP A CA 1
ATOM 787 C C . ASP A 1 97 ? 21.811 -0.073 -10.848 1.00 60.91 97 ASP A C 1
ATOM 789 O O . ASP A 1 97 ? 23.031 -0.202 -10.896 1.00 60.91 97 ASP A O 1
ATOM 793 N N . GLY A 1 98 ? 21.201 0.075 -9.673 1.00 58.62 98 GLY A N 1
ATOM 794 C CA . GLY A 1 98 ? 21.929 0.465 -8.465 1.00 58.62 98 GLY A CA 1
ATOM 795 C C . GLY A 1 98 ? 22.758 -0.626 -7.770 1.00 58.62 98 GLY A C 1
ATOM 796 O O . GLY A 1 98 ? 22.916 -0.520 -6.556 1.00 58.62 98 GLY A O 1
ATOM 797 N N . ASN A 1 99 ? 23.224 -1.661 -8.481 1.00 60.50 99 ASN A N 1
ATOM 798 C CA . ASN A 1 99 ? 24.215 -2.664 -8.048 1.00 60.50 99 ASN A CA 1
ATOM 799 C C . ASN A 1 99 ? 23.998 -3.316 -6.663 1.00 60.50 99 ASN A C 1
ATOM 801 O O . ASN A 1 99 ? 24.943 -3.826 -6.063 1.00 60.50 99 ASN A O 1
ATOM 805 N N . THR A 1 100 ? 22.773 -3.333 -6.124 1.00 61.81 100 THR A N 1
ATOM 806 C CA . THR A 1 100 ? 22.503 -4.014 -4.848 1.00 61.81 100 THR A CA 1
ATOM 807 C C . THR A 1 100 ? 22.530 -5.521 -5.076 1.00 61.81 100 THR A C 1
ATOM 809 O O . THR A 1 100 ? 21.758 -6.005 -5.908 1.00 61.81 100 THR A O 1
ATOM 812 N N . PRO A 1 101 ? 23.379 -6.272 -4.359 1.00 62.47 101 PRO A N 1
ATOM 813 C CA . PRO A 1 101 ? 23.454 -7.707 -4.546 1.00 62.47 101 PRO A CA 1
ATOM 814 C C . PRO A 1 101 ? 22.154 -8.390 -4.078 1.00 62.47 101 PRO A C 1
ATOM 816 O O . PRO A 1 101 ? 21.578 -7.993 -3.063 1.00 62.47 101 PRO A O 1
ATOM 819 N N . PRO A 1 102 ? 21.682 -9.415 -4.804 1.00 67.06 102 PRO A N 1
ATOM 820 C CA . PRO A 1 102 ? 20.565 -10.261 -4.383 1.00 67.06 102 PRO A CA 1
ATOM 821 C C . PRO A 1 102 ? 20.906 -11.080 -3.119 1.00 67.06 102 PRO A C 1
ATOM 823 O O . PRO A 1 102 ? 22.075 -11.437 -2.947 1.00 67.06 102 PRO A O 1
ATOM 826 N N . PRO A 1 103 ? 19.915 -11.467 -2.286 1.00 70.62 103 PRO A N 1
ATOM 827 C CA . PRO A 1 103 ? 18.475 -11.229 -2.436 1.00 70.62 103 PRO A CA 1
ATOM 828 C C . PRO A 1 103 ? 18.003 -9.863 -1.918 1.00 70.62 103 PRO A C 1
ATOM 830 O O . PRO A 1 103 ? 18.471 -9.365 -0.894 1.00 70.62 103 PRO A O 1
ATOM 833 N N . PHE A 1 104 ? 17.012 -9.268 -2.592 1.00 75.19 104 PHE A N 1
ATOM 834 C CA . PHE A 1 104 ? 16.457 -7.967 -2.203 1.00 75.19 104 PHE A CA 1
ATOM 835 C C . PHE A 1 104 ? 15.337 -8.094 -1.155 1.00 75.19 104 PHE A C 1
ATOM 837 O O . PHE A 1 104 ? 14.154 -7.877 -1.414 1.00 75.19 104 PHE A O 1
ATOM 844 N N . MET A 1 105 ? 15.739 -8.410 0.075 1.00 81.69 105 MET A N 1
ATOM 845 C CA . MET A 1 105 ? 14.840 -8.625 1.217 1.00 81.69 105 MET A CA 1
ATOM 846 C C . MET A 1 105 ? 13.857 -7.479 1.526 1.00 81.69 105 MET A C 1
ATOM 848 O O . MET A 1 105 ? 12.721 -7.786 1.894 1.00 81.69 105 MET A O 1
ATOM 852 N N . PRO A 1 106 ? 14.200 -6.181 1.357 1.00 84.69 106 PRO A N 1
ATOM 853 C CA . PRO A 1 106 ? 13.255 -5.102 1.650 1.00 84.69 106 PRO A CA 1
ATOM 854 C C . PRO A 1 106 ? 11.966 -5.163 0.820 1.00 84.69 106 PRO A C 1
ATOM 856 O O . PRO A 1 106 ? 10.903 -4.813 1.327 1.00 84.69 106 PRO A O 1
ATOM 859 N N . GLY A 1 107 ? 12.035 -5.629 -0.433 1.00 85.88 107 GLY A N 1
ATOM 860 C CA . GLY A 1 107 ? 10.852 -5.780 -1.285 1.00 85.88 107 GLY A CA 1
ATOM 861 C C . GLY A 1 107 ? 9.899 -6.857 -0.765 1.00 85.88 107 GLY A C 1
ATOM 862 O O . GLY A 1 107 ? 8.707 -6.601 -0.619 1.00 85.88 107 GLY A O 1
ATOM 863 N N . ASN A 1 108 ? 10.429 -8.029 -0.413 1.00 88.38 108 ASN A N 1
ATOM 864 C CA . ASN A 1 108 ? 9.649 -9.141 0.135 1.00 88.38 108 ASN A CA 1
ATOM 865 C C . ASN A 1 108 ? 9.078 -8.838 1.522 1.00 88.38 108 ASN A C 1
ATOM 867 O O . ASN A 1 108 ? 7.890 -9.048 1.756 1.00 88.38 108 ASN A O 1
ATOM 871 N N . ALA A 1 109 ? 9.904 -8.324 2.436 1.00 90.75 109 ALA A N 1
ATOM 872 C CA . ALA A 1 109 ? 9.452 -7.963 3.776 1.00 90.75 109 ALA A CA 1
ATOM 873 C C . ALA A 1 109 ? 8.385 -6.861 3.716 1.00 90.75 109 ALA A C 1
ATOM 875 O O . ALA A 1 109 ? 7.365 -6.949 4.397 1.00 90.75 109 ALA A O 1
ATOM 876 N N . GLY A 1 110 ? 8.585 -5.865 2.845 1.00 92.56 110 GLY A N 1
ATOM 877 C CA . GLY A 1 110 ? 7.593 -4.834 2.572 1.00 92.56 110 GLY A CA 1
ATOM 878 C C . GLY A 1 110 ? 6.291 -5.417 2.028 1.00 92.56 110 GLY A C 1
ATOM 879 O O . GLY A 1 110 ? 5.229 -5.059 2.522 1.00 92.56 110 GLY A O 1
ATOM 880 N N . PHE A 1 111 ? 6.357 -6.328 1.052 1.00 93.06 111 PHE A N 1
ATOM 881 C CA . PHE A 1 111 ? 5.177 -6.973 0.469 1.00 93.06 111 PHE A CA 1
ATOM 882 C C . PHE A 1 111 ? 4.340 -7.700 1.523 1.00 93.06 111 PHE A C 1
ATOM 884 O O . PHE A 1 111 ? 3.146 -7.436 1.647 1.00 93.06 111 PHE A O 1
ATOM 891 N N . LEU A 1 112 ? 4.977 -8.562 2.322 1.00 94.00 112 LEU A N 1
ATOM 892 C CA . LEU A 1 112 ? 4.302 -9.308 3.386 1.00 94.00 112 LEU A CA 1
ATOM 893 C C . LEU A 1 112 ? 3.703 -8.369 4.436 1.00 94.00 112 LEU A C 1
ATOM 895 O O . LEU A 1 112 ? 2.564 -8.569 4.860 1.00 94.00 112 LEU A O 1
ATOM 899 N N . LEU A 1 113 ? 4.437 -7.317 4.814 1.00 95.12 113 LEU A N 1
ATOM 900 C CA . LEU A 1 113 ? 3.923 -6.292 5.714 1.00 95.12 113 LEU A CA 1
ATOM 901 C C . LEU A 1 113 ? 2.699 -5.595 5.117 1.00 95.12 113 LEU A C 1
ATOM 903 O O . LEU A 1 113 ? 1.704 -5.454 5.814 1.00 95.12 113 LEU A O 1
ATOM 907 N N . ALA A 1 114 ? 2.739 -5.189 3.847 1.00 96.56 114 ALA A N 1
ATOM 908 C CA . ALA A 1 114 ? 1.625 -4.510 3.195 1.00 96.56 114 ALA A CA 1
ATOM 909 C C . ALA A 1 114 ? 0.376 -5.390 3.135 1.00 96.56 114 ALA A C 1
ATOM 911 O O . ALA A 1 114 ? -0.698 -4.926 3.505 1.00 96.56 114 ALA A O 1
ATOM 912 N N . VAL A 1 115 ? 0.519 -6.667 2.767 1.00 96.12 115 VAL A N 1
ATOM 913 C CA . VAL A 1 115 ? -0.598 -7.623 2.762 1.00 96.12 115 VAL A CA 1
ATOM 914 C C . VAL A 1 115 ? -1.195 -7.769 4.164 1.00 96.12 115 VAL A C 1
ATOM 916 O O . VAL A 1 115 ? -2.406 -7.633 4.325 1.00 96.12 115 VAL A O 1
ATOM 919 N N . ALA A 1 116 ? -0.365 -7.970 5.193 1.00 96.56 116 ALA A N 1
ATOM 920 C CA . ALA A 1 116 ? -0.841 -8.092 6.571 1.00 96.56 116 ALA A CA 1
ATOM 921 C C . ALA A 1 116 ? -1.507 -6.800 7.077 1.00 96.56 116 ALA A C 1
ATOM 923 O O . ALA A 1 116 ? -2.567 -6.849 7.698 1.00 96.56 116 ALA A O 1
ATOM 924 N N . TYR A 1 117 ? -0.919 -5.643 6.769 1.00 96.56 117 TYR A N 1
ATOM 925 C CA . TYR A 1 117 ? -1.423 -4.319 7.139 1.00 96.56 117 TYR A CA 1
ATOM 926 C C . TYR A 1 117 ? -2.772 -4.027 6.473 1.00 96.56 117 TYR A C 1
ATOM 928 O O . TYR A 1 117 ? -3.693 -3.528 7.113 1.00 96.56 117 TYR A O 1
ATOM 936 N N . MET A 1 118 ? -2.918 -4.377 5.195 1.00 96.88 118 MET A N 1
ATOM 937 C CA . MET A 1 118 ? -4.158 -4.215 4.436 1.00 96.88 118 MET A CA 1
ATOM 938 C C . MET A 1 118 ? -5.248 -5.191 4.888 1.00 96.88 118 MET A C 1
ATOM 940 O O . MET A 1 118 ? -6.414 -4.805 4.915 1.00 96.88 118 MET A O 1
ATOM 944 N N . ALA A 1 119 ? -4.886 -6.426 5.252 1.00 97.00 119 ALA A N 1
ATOM 945 C CA . ALA A 1 119 ? -5.831 -7.468 5.655 1.00 97.00 119 ALA A CA 1
ATOM 946 C C . ALA A 1 119 ? -6.297 -7.315 7.108 1.00 97.00 119 ALA A C 1
ATOM 948 O O . ALA A 1 119 ? -7.486 -7.426 7.388 1.00 97.00 119 ALA A O 1
ATOM 949 N N . LYS A 1 120 ? -5.386 -7.029 8.045 1.00 96.62 120 LYS A N 1
ATOM 950 C CA . LYS A 1 120 ? -5.745 -6.897 9.464 1.00 96.62 120 LYS A CA 1
ATOM 951 C C . LYS A 1 120 ? -6.087 -5.469 9.871 1.00 96.62 120 LYS A C 1
ATOM 953 O O . LYS A 1 120 ? -6.848 -5.257 10.818 1.00 96.62 120 LYS A O 1
ATOM 958 N N . GLY A 1 121 ? -5.524 -4.497 9.165 1.00 95.50 121 GLY A N 1
ATOM 959 C CA . GLY A 1 121 ? -5.654 -3.090 9.488 1.00 95.50 121 GLY A CA 1
ATOM 960 C C . GLY A 1 121 ? -4.649 -2.593 10.519 1.00 95.50 121 GLY A C 1
ATOM 961 O O . GLY A 1 121 ? -3.712 -3.278 10.932 1.00 95.50 121 GLY A O 1
ATOM 962 N N . TRP A 1 122 ? -4.885 -1.357 10.925 1.00 94.06 122 TRP A N 1
ATOM 963 C CA . TRP A 1 122 ? -4.043 -0.545 11.799 1.00 94.06 122 TRP A CA 1
ATOM 964 C C . TRP A 1 122 ? -4.880 0.127 12.889 1.00 94.06 122 TRP A C 1
ATOM 966 O O . TRP A 1 122 ? -6.118 0.084 12.838 1.00 94.06 122 TRP A O 1
ATOM 976 N N . ASP A 1 123 ? -4.254 0.785 13.852 1.00 91.25 123 ASP A N 1
ATOM 977 C CA . ASP A 1 123 ? -4.986 1.500 14.894 1.00 91.25 123 ASP A CA 1
ATOM 978 C C . ASP A 1 123 ? -5.803 2.665 14.319 1.00 91.25 123 ASP A C 1
ATOM 980 O O . ASP A 1 123 ? -5.336 3.500 13.546 1.00 91.25 123 ASP A O 1
ATOM 984 N N . GLY A 1 124 ? -7.097 2.680 14.641 1.00 89.25 124 GLY A N 1
ATOM 985 C CA . GLY A 1 124 ? -8.072 3.599 14.045 1.00 89.25 124 GLY A CA 1
ATOM 986 C C . GLY A 1 124 ? -8.706 3.112 12.734 1.00 89.25 124 GLY A C 1
ATOM 987 O O . GLY A 1 124 ? -9.667 3.726 12.266 1.00 89.25 124 GLY A O 1
ATOM 988 N N . SER A 1 125 ? -8.254 1.991 12.154 1.00 92.69 125 SER A N 1
ATOM 989 C CA . SER A 1 125 ? -9.001 1.331 11.073 1.00 92.69 125 SER A CA 1
ATOM 990 C C . SER A 1 125 ? -10.319 0.755 11.603 1.00 92.69 125 SER A C 1
ATOM 992 O O . SER A 1 125 ? -10.345 0.022 12.599 1.00 92.69 125 SER A O 1
ATOM 994 N N . LYS A 1 126 ? -11.425 1.118 10.944 1.00 89.44 126 LYS A N 1
ATOM 995 C CA . LYS A 1 126 ? -12.788 0.814 11.412 1.00 89.44 126 LYS A CA 1
ATOM 996 C C . LYS A 1 126 ? -13.335 -0.517 10.901 1.00 89.44 126 LYS A C 1
ATOM 998 O O . LYS A 1 126 ? -14.126 -1.140 11.598 1.00 89.44 126 LYS A O 1
ATOM 1003 N N . ARG A 1 127 ? -12.924 -0.936 9.704 1.00 90.50 127 ARG A N 1
ATOM 1004 C CA . ARG A 1 127 ? -13.407 -2.158 9.050 1.00 90.50 127 ARG A CA 1
ATOM 1005 C C . ARG A 1 127 ? -12.363 -3.265 9.070 1.00 90.50 127 ARG A C 1
ATOM 1007 O O . ARG A 1 127 ? -11.175 -2.989 9.243 1.00 90.50 127 ARG A O 1
ATOM 1014 N N . ASP A 1 128 ? -12.822 -4.497 8.881 1.00 91.69 128 ASP A N 1
ATOM 1015 C CA . ASP A 1 128 ? -11.941 -5.626 8.588 1.00 91.69 128 ASP A CA 1
ATOM 1016 C C . ASP A 1 128 ? -11.408 -5.519 7.149 1.00 91.69 128 ASP A C 1
ATOM 1018 O O . ASP A 1 128 ? -12.080 -4.961 6.277 1.00 91.69 128 ASP A O 1
ATOM 1022 N N . ALA A 1 129 ? -10.179 -5.986 6.915 1.00 95.56 129 ALA A N 1
ATOM 1023 C CA . ALA A 1 129 ? -9.484 -5.871 5.628 1.00 95.56 129 ALA A CA 1
ATOM 1024 C C . ALA A 1 129 ? -9.479 -4.460 4.995 1.00 95.56 129 ALA A C 1
ATOM 1026 O O . ALA A 1 129 ? -9.755 -4.325 3.799 1.00 95.56 129 ALA A O 1
ATOM 1027 N N . PRO A 1 130 ? -9.118 -3.394 5.747 1.00 95.50 130 PRO A N 1
ATOM 1028 C CA . PRO A 1 130 ? -9.276 -1.998 5.332 1.00 95.50 130 PRO A CA 1
ATOM 1029 C C . PRO A 1 130 ? -8.491 -1.582 4.078 1.00 95.50 130 PRO A C 1
ATOM 1031 O O . PRO A 1 130 ? -8.746 -0.509 3.529 1.00 95.50 130 PRO A O 1
ATOM 1034 N N . GLY A 1 131 ? -7.538 -2.395 3.623 1.00 95.81 131 GLY A N 1
ATOM 1035 C CA . GLY A 1 131 ? -6.799 -2.148 2.387 1.00 95.81 131 GLY A CA 1
ATOM 1036 C C . GLY A 1 131 ? -7.387 -2.784 1.127 1.00 95.81 131 GLY A C 1
ATOM 1037 O O . GLY A 1 131 ? -6.885 -2.492 0.050 1.00 95.81 131 GLY A O 1
ATOM 1038 N N . PHE A 1 132 ? -8.421 -3.621 1.225 1.00 96.25 132 PHE A N 1
ATOM 1039 C CA . PHE A 1 132 ? -9.010 -4.324 0.075 1.00 96.25 132 PHE A CA 1
ATOM 1040 C C . PHE A 1 132 ? -10.328 -3.674 -0.371 1.00 96.25 132 PHE A C 1
ATOM 1042 O O . PHE A 1 132 ? -11.097 -3.296 0.510 1.00 96.25 132 PHE A O 1
ATOM 1049 N N . PRO A 1 133 ? -10.614 -3.515 -1.677 1.00 94.69 133 PRO A N 1
ATOM 1050 C CA . PRO A 1 133 ? -11.875 -2.933 -2.143 1.00 94.69 133 PRO A CA 1
ATOM 1051 C C . PRO A 1 133 ? -13.095 -3.726 -1.655 1.00 94.69 133 PRO A C 1
ATOM 1053 O O . PRO A 1 133 ? -13.029 -4.949 -1.550 1.00 94.69 133 PRO A O 1
ATOM 1056 N N . GLU A 1 134 ? -14.195 -3.034 -1.353 1.00 86.12 134 GLU A N 1
ATOM 1057 C CA . GLU A 1 134 ? -15.436 -3.665 -0.871 1.00 86.12 134 GLU A CA 1
ATOM 1058 C C . GLU A 1 134 ? -16.291 -4.194 -2.034 1.00 86.12 134 GLU A C 1
ATOM 1060 O O . GLU A 1 134 ? -16.818 -5.303 -1.957 1.00 86.12 134 GLU A O 1
ATOM 1065 N N . ASP A 1 135 ? -16.356 -3.445 -3.137 1.00 81.88 135 ASP A N 1
ATOM 1066 C CA . ASP A 1 135 ? -17.309 -3.700 -4.223 1.00 81.88 135 ASP A CA 1
ATOM 1067 C C . ASP A 1 135 ? -16.749 -4.578 -5.363 1.00 81.88 135 ASP A C 1
ATOM 1069 O O . ASP A 1 135 ? -17.501 -5.029 -6.224 1.00 81.88 135 ASP A O 1
ATOM 1073 N N . ASP A 1 136 ? -15.450 -4.905 -5.342 1.00 74.25 136 ASP A N 1
ATOM 1074 C CA . ASP A 1 136 ? -14.775 -5.675 -6.407 1.00 74.25 136 ASP A CA 1
ATOM 1075 C C . ASP A 1 136 ? -14.770 -7.202 -6.169 1.00 74.25 136 ASP A C 1
ATOM 1077 O O . ASP A 1 136 ? -13.940 -7.932 -6.712 1.00 74.25 136 ASP A O 1
ATOM 1081 N N . GLY A 1 137 ? -15.663 -7.718 -5.319 1.00 85.88 137 GLY A N 1
ATOM 1082 C CA . GLY A 1 137 ? -15.803 -9.163 -5.081 1.00 85.88 137 GLY A CA 1
ATOM 1083 C C . GLY A 1 137 ? -14.705 -9.798 -4.214 1.00 85.88 137 GLY A C 1
ATOM 1084 O O . GLY A 1 137 ? -14.586 -11.026 -4.166 1.00 85.88 137 GLY A O 1
ATOM 1085 N N . TRP A 1 138 ? -13.908 -8.994 -3.504 1.00 91.75 138 TRP A N 1
ATOM 1086 C CA . TRP A 1 138 ? -12.905 -9.503 -2.569 1.00 91.75 138 TRP A CA 1
ATOM 1087 C C . TRP A 1 138 ? -13.559 -10.117 -1.328 1.00 91.75 138 TR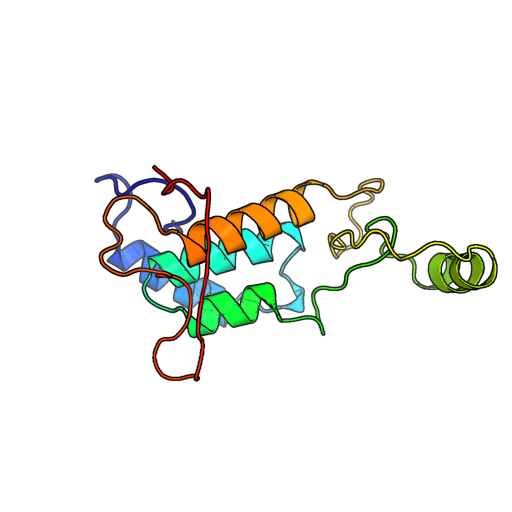P A C 1
ATOM 1089 O O . TRP A 1 138 ? -14.227 -9.442 -0.551 1.00 91.75 138 TRP A O 1
ATOM 1099 N N . VAL A 1 139 ? -13.286 -11.400 -1.084 1.00 92.62 139 VAL A N 1
ATOM 1100 C CA . VAL A 1 139 ? -13.607 -12.076 0.181 1.00 92.62 139 VAL A CA 1
ATOM 1101 C C . VAL A 1 139 ? -12.302 -12.368 0.911 1.00 92.62 139 VAL A C 1
ATOM 1103 O O . VAL A 1 139 ? -11.627 -13.362 0.644 1.00 92.62 139 VAL A O 1
ATOM 1106 N N . VAL A 1 140 ? -11.923 -11.478 1.826 1.00 94.06 140 VAL A N 1
ATOM 1107 C CA . VAL A 1 140 ? -10.653 -11.570 2.556 1.00 94.06 140 VAL A CA 1
ATOM 1108 C C . VAL A 1 140 ? -10.839 -12.388 3.831 1.00 94.06 140 VAL A C 1
ATOM 1110 O O . VAL A 1 140 ? -11.731 -12.122 4.631 1.00 94.06 140 VAL A O 1
ATOM 1113 N N . ARG A 1 141 ? -9.974 -13.384 4.039 1.00 94.75 141 ARG A N 1
ATOM 1114 C CA . ARG A 1 141 ? -9.883 -14.159 5.283 1.00 94.75 141 ARG A CA 1
ATOM 1115 C C . ARG A 1 141 ? -8.450 -14.108 5.790 1.00 94.75 141 ARG A C 1
ATOM 1117 O O . ARG A 1 141 ? -7.515 -14.286 5.014 1.00 94.75 141 ARG A O 1
ATOM 1124 N N . HIS A 1 142 ? -8.281 -13.872 7.083 1.00 95.06 142 HIS A N 1
ATOM 1125 C CA . HIS A 1 142 ? -6.982 -13.875 7.751 1.00 95.06 142 HIS A CA 1
ATOM 1126 C C . HIS A 1 142 ? -7.129 -14.401 9.177 1.00 95.06 142 HIS A C 1
ATOM 1128 O O . HIS A 1 142 ? -8.185 -14.279 9.796 1.00 95.06 142 HIS A O 1
ATOM 1134 N N . GLU A 1 143 ? -6.058 -14.987 9.697 1.00 96.75 143 GLU A N 1
ATOM 1135 C CA . GLU A 1 143 ? -5.972 -15.485 11.067 1.00 96.75 143 GLU A CA 1
ATOM 1136 C C . GLU A 1 143 ? -4.584 -15.193 11.644 1.00 96.75 143 GLU A C 1
ATOM 1138 O O . GLU A 1 143 ? -3.630 -14.950 10.905 1.00 96.75 143 GLU A O 1
ATOM 1143 N N . GLY A 1 144 ? -4.465 -15.151 12.972 1.00 95.88 144 GLY A N 1
ATOM 1144 C CA . GLY A 1 144 ? -3.179 -14.957 13.658 1.00 95.88 144 GLY A CA 1
ATOM 1145 C C . GLY A 1 144 ? -2.501 -13.588 13.461 1.00 95.88 144 GLY A C 1
ATOM 1146 O O . GLY A 1 144 ? -1.482 -13.322 14.100 1.00 95.88 144 GLY A O 1
ATOM 1147 N N . LEU A 1 145 ? -3.050 -12.697 12.626 1.00 96.00 145 LEU A N 1
ATOM 1148 C CA . LEU A 1 145 ? -2.519 -11.352 12.410 1.00 96.00 145 LEU A CA 1
ATOM 1149 C C . LEU A 1 145 ? -2.881 -10.403 13.558 1.00 96.00 145 LEU A C 1
ATOM 1151 O O . LEU A 1 145 ? -4.000 -10.403 14.079 1.00 96.00 145 LEU A O 1
ATOM 1155 N N . ARG A 1 146 ? -1.938 -9.522 13.897 1.00 93.25 146 ARG A N 1
ATOM 1156 C CA . ARG A 1 146 ? -2.140 -8.404 14.826 1.00 93.25 146 ARG A CA 1
ATOM 1157 C C . ARG A 1 146 ? -2.327 -7.111 14.040 1.00 93.25 146 ARG A C 1
ATOM 1159 O O . ARG A 1 146 ? -1.671 -6.931 13.016 1.00 93.25 146 ARG A O 1
ATOM 1166 N N . LYS A 1 147 ? -3.227 -6.237 14.508 1.00 91.38 147 LYS A N 1
ATOM 1167 C CA . LYS A 1 147 ? -3.343 -4.887 13.942 1.00 91.38 147 LYS A CA 1
ATOM 1168 C C . LYS A 1 147 ? -1.999 -4.180 14.076 1.00 91.38 147 LYS A C 1
ATOM 1170 O O . LYS A 1 147 ? -1.302 -4.362 15.076 1.00 91.38 147 LYS A O 1
ATOM 1175 N N . ALA A 1 148 ? -1.637 -3.426 13.048 1.00 89.88 148 ALA A N 1
ATOM 1176 C CA . ALA A 1 148 ? -0.496 -2.534 13.128 1.00 89.88 148 ALA A CA 1
ATOM 1177 C C . ALA A 1 148 ? -0.802 -1.375 14.091 1.00 89.88 148 ALA A C 1
ATOM 1179 O O . ALA A 1 148 ? -1.955 -0.956 14.184 1.00 89.88 148 ALA A O 1
ATOM 1180 N N . MET A 1 149 ? 0.232 -0.903 14.792 1.00 78.06 149 MET A N 1
ATOM 1181 C CA . MET A 1 149 ? 0.160 0.230 15.728 1.00 78.06 149 MET A CA 1
ATOM 1182 C C . MET A 1 149 ? -0.324 1.523 15.064 1.00 78.06 149 MET A C 1
ATOM 1184 O O . MET A 1 149 ? -0.226 1.636 13.818 1.00 78.06 149 MET A O 1
#

pLDDT: mean 83.38, std 14.87, range [45.09, 97.0]

Radius of gyration: 16.75 Å; chains: 1; bounding box: 42×45×35 Å

Organism: NCBI:txid1042133

Sequence (149 aa):
MLQGILPDTPAVDKEVARRTANKFWDVWTDQNIRGWGRPVLAINSARIGNPERAIYHLTAYDYWKFDDAGKQDHKLYEMRRMRLSHPAVGFAIRGGDGNTPPPFMPGNAGFLLAVAYMAKGWDGSKRDAPGFPEDDGWVVRHEGLRKAM

Foldseek 3Di:
DAPFQDDDDPVDDLVVNLVVLVVCPVPVDLLNQFLLNLLRNLLSCLVNQNLVSNVCSLPVCVRKPWFQWLDPDPVVRVVVVVPDPDPRPTAIHGHDDPPDGTDPVSNVVSSVVSQLCQQDHAVPDDDGSSNHDDPPPDDGDDPPGDHHD

Secondary structure (DSSP, 8-state):
---TTSPP-TTS-HHHHHHHHHHHHHHS-GGG--TTHHHHHHHHHHHTT-HHHHHHHHH-TTTS-EESS----HHHHHHHHTT--PPP--EEP--SS--PPSP-HHHHHHHHHHHHHHHH-BTT--SSSTTS-SSS-------SPPPB-

InterPro domains:
  IPR008928 Six-hairpin glycosidase superfamily [SSF48208] (2-138)